Protein AF-A0A952LB71-F1 (afdb_monomer_lite)

Radius of gyration: 15.73 Å; chains: 1; bounding box: 40×28×41 Å

pLDDT: mean 93.16, std 10.86, range [38.91, 98.44]

Sequence (116 aa):
MTTERTSTTSVILVEGASDRAAVLEAARLLGMDLASGGVSVVPMGGAMSVRRFAAELGPGGAGLRLRGLCDAGEVRFFERAGLASPDIYLCRPDLEAELLRALGIGRAEAVLEGEG

Secondary structure (DSSP, 8-state):
-----PPP-EEEEESSHHHHHHHHHHHHHTT--TTTTTEEEEE-SSGGGHHHHHHHHSTTTT-PEEEEEEETTTHHHHHHTT--GGGEEEESS-HHHHHHHHH-HHHHHHHHHHT-

Structure (mmCIF, N/CA/C/O backbone):
data_AF-A0A952LB71-F1
#
_entry.id   AF-A0A952LB71-F1
#
loop_
_atom_site.group_PDB
_atom_site.id
_atom_site.type_symbol
_atom_site.label_atom_id
_atom_site.label_alt_id
_atom_site.label_comp_id
_atom_site.label_asym_id
_atom_site.label_entity_id
_atom_site.label_seq_id
_atom_site.pdbx_PDB_ins_code
_atom_site.Cartn_x
_atom_site.Cartn_y
_atom_site.Cartn_z
_atom_site.occupancy
_atom_site.B_iso_or_equiv
_atom_site.auth_seq_id
_atom_site.auth_comp_id
_atom_site.auth_asym_id
_atom_site.auth_atom_id
_atom_site.pdbx_PDB_model_num
ATOM 1 N N . MET A 1 1 ? -24.593 17.437 -9.577 1.00 38.91 1 MET A N 1
ATOM 2 C CA . MET A 1 1 ? -24.221 16.041 -9.284 1.00 38.91 1 MET A CA 1
ATOM 3 C C . MET A 1 1 ? -23.385 16.091 -8.019 1.00 38.91 1 MET A C 1
ATOM 5 O O . MET A 1 1 ? -22.249 16.537 -8.066 1.00 38.91 1 MET A O 1
ATOM 9 N N . THR A 1 2 ? -24.017 15.854 -6.873 1.00 41.09 2 THR A N 1
ATOM 10 C CA . THR A 1 2 ? -23.393 16.018 -5.555 1.00 41.09 2 THR A CA 1
ATOM 11 C C . THR A 1 2 ? -22.575 14.767 -5.285 1.00 41.09 2 THR A C 1
ATOM 13 O O . THR A 1 2 ? -23.148 13.699 -5.106 1.00 41.09 2 THR A O 1
ATOM 16 N N . THR A 1 3 ? -21.250 14.867 -5.338 1.00 47.81 3 THR A N 1
ATOM 17 C CA . THR A 1 3 ? -20.362 13.760 -4.981 1.00 47.81 3 THR A CA 1
ATOM 18 C C . THR A 1 3 ? -20.515 13.503 -3.484 1.00 47.81 3 THR A C 1
ATOM 20 O O . THR A 1 3 ? -20.001 14.272 -2.670 1.00 47.81 3 THR A O 1
ATOM 23 N N . GLU A 1 4 ? -21.260 12.466 -3.100 1.00 54.56 4 GLU A N 1
ATOM 24 C CA . GLU A 1 4 ? -21.172 11.922 -1.746 1.00 54.56 4 GLU A CA 1
ATOM 25 C C . GLU A 1 4 ? -19.716 11.518 -1.522 1.00 54.56 4 GLU A C 1
ATOM 27 O O . GLU A 1 4 ? -19.179 10.649 -2.206 1.00 54.56 4 GLU A O 1
ATOM 32 N N . ARG A 1 5 ? -19.031 12.208 -0.605 1.00 59.00 5 ARG A N 1
ATOM 33 C CA . ARG A 1 5 ? -17.699 11.786 -0.187 1.00 59.00 5 ARG A CA 1
ATOM 34 C C . ARG A 1 5 ? -17.876 10.568 0.704 1.00 59.00 5 ARG A C 1
ATOM 36 O O . ARG A 1 5 ? -18.215 10.725 1.875 1.00 59.00 5 ARG A O 1
ATOM 43 N N . THR A 1 6 ? -17.657 9.378 0.152 1.00 73.00 6 THR A N 1
ATOM 44 C CA . THR A 1 6 ? -17.589 8.145 0.937 1.00 73.00 6 THR A CA 1
ATOM 45 C C . THR A 1 6 ? -16.568 8.332 2.058 1.00 73.00 6 THR A C 1
ATOM 47 O O . THR A 1 6 ? -15.422 8.715 1.815 1.00 73.00 6 THR A O 1
ATOM 50 N N . SER A 1 7 ? -16.981 8.102 3.305 1.00 86.88 7 SER A N 1
ATOM 51 C CA . SER A 1 7 ? -16.066 8.134 4.445 1.00 86.88 7 SER A CA 1
ATOM 52 C C . SER A 1 7 ? -15.070 6.982 4.335 1.00 86.88 7 SER A C 1
ATOM 54 O O . SER A 1 7 ? -15.478 5.842 4.111 1.00 86.88 7 SER A O 1
ATOM 56 N N . THR A 1 8 ? -13.780 7.251 4.530 1.00 94.31 8 THR A N 1
ATOM 57 C CA . THR A 1 8 ? -12.752 6.205 4.578 1.00 94.31 8 THR A CA 1
ATOM 58 C C . THR A 1 8 ? -13.093 5.183 5.662 1.00 94.31 8 THR A C 1
ATOM 60 O O . THR A 1 8 ? -13.283 5.544 6.819 1.00 94.31 8 THR A O 1
ATOM 63 N N . THR A 1 9 ? -13.151 3.906 5.292 1.00 97.06 9 THR A N 1
ATOM 64 C CA . THR A 1 9 ? -13.407 2.779 6.205 1.00 97.06 9 THR A CA 1
ATOM 65 C C . THR A 1 9 ? -12.221 1.822 6.293 1.00 97.06 9 THR A C 1
ATOM 67 O O . THR A 1 9 ? -12.188 0.929 7.144 1.00 97.06 9 THR A O 1
ATOM 70 N N . SER A 1 10 ? -11.257 1.930 5.377 1.00 97.62 10 SER A N 1
ATOM 71 C CA . SER A 1 10 ? -10.108 1.030 5.298 1.00 97.62 10 SER A CA 1
ATOM 72 C C . SER A 1 10 ? -8.874 1.749 4.761 1.00 97.62 10 SER A C 1
ATOM 74 O O . SER A 1 10 ? -8.979 2.670 3.950 1.00 97.62 10 SER A O 1
ATOM 76 N N . VAL A 1 11 ? -7.700 1.319 5.215 1.00 98.19 11 VAL A N 1
ATOM 77 C CA . VAL A 1 11 ? -6.405 1.860 4.798 1.00 98.19 11 VAL A CA 1
ATOM 78 C C . VAL A 1 11 ? -5.489 0.726 4.367 1.00 98.19 11 VAL A C 1
ATOM 80 O O . VAL A 1 11 ? -5.359 -0.267 5.079 1.00 98.19 11 VAL A O 1
ATOM 83 N N . ILE A 1 12 ? -4.838 0.898 3.220 1.00 98.31 12 ILE A N 1
ATOM 84 C CA . ILE A 1 12 ? -3.693 0.098 2.792 1.00 98.31 12 ILE A CA 1
ATOM 85 C C . ILE A 1 12 ? -2.436 0.882 3.170 1.00 98.31 12 ILE A C 1
ATOM 87 O O . ILE A 1 12 ? -2.168 1.948 2.612 1.00 98.31 12 ILE A O 1
ATOM 91 N N . LEU A 1 13 ? -1.704 0.374 4.153 1.00 98.38 13 LEU A N 1
ATOM 92 C CA . LEU A 1 13 ? -0.402 0.872 4.566 1.00 98.38 13 LEU A CA 1
ATOM 93 C C . LEU A 1 13 ? 0.659 0.341 3.603 1.00 98.38 13 LEU A C 1
ATOM 95 O O . LEU A 1 13 ? 0.744 -0.869 3.391 1.00 98.38 13 LEU A O 1
ATOM 99 N N . VAL A 1 14 ? 1.453 1.244 3.038 1.00 98.25 14 VAL A N 1
ATOM 100 C CA . VAL A 1 14 ? 2.558 0.920 2.126 1.00 98.25 14 VAL A CA 1
ATOM 101 C C . VAL A 1 14 ? 3.839 1.601 2.606 1.00 98.25 14 VAL A C 1
ATOM 103 O O . VAL A 1 14 ? 3.766 2.587 3.350 1.00 98.25 14 VAL A O 1
ATOM 106 N N . GLU A 1 15 ? 5.009 1.086 2.240 1.00 95.25 15 GLU A N 1
ATOM 107 C CA . GLU A 1 15 ? 6.279 1.597 2.755 1.00 95.25 15 GLU A CA 1
ATOM 108 C C . GLU A 1 15 ? 6.539 3.020 2.244 1.00 95.25 15 GLU A C 1
ATOM 110 O O . GLU A 1 15 ? 6.758 3.952 3.033 1.00 95.25 15 GLU A O 1
ATOM 115 N N . GLY A 1 16 ? 6.441 3.195 0.926 1.00 95.69 16 GLY A N 1
ATOM 116 C CA . GLY A 1 16 ? 6.877 4.392 0.223 1.00 95.69 16 GLY A CA 1
ATOM 117 C C . GLY A 1 16 ? 5.851 5.004 -0.729 1.00 95.69 16 GLY A C 1
ATOM 118 O O . GLY A 1 16 ? 4.757 4.496 -0.979 1.00 95.69 16 GLY A O 1
ATOM 119 N N . ALA A 1 17 ? 6.224 6.158 -1.285 1.00 96.25 17 ALA A N 1
ATOM 120 C CA . ALA A 1 17 ? 5.428 6.831 -2.310 1.00 96.25 17 ALA A CA 1
ATOM 121 C C . ALA A 1 17 ? 5.380 6.039 -3.632 1.00 96.25 17 ALA A C 1
ATOM 123 O O . ALA A 1 17 ? 4.362 6.108 -4.322 1.00 96.25 17 ALA A O 1
ATOM 124 N N . SER A 1 18 ? 6.444 5.284 -3.946 1.00 95.75 18 SER A N 1
ATOM 125 C CA . SER A 1 18 ? 6.511 4.376 -5.103 1.00 95.75 18 SER A CA 1
ATOM 126 C C . SER A 1 18 ? 5.415 3.312 -5.022 1.00 95.75 18 SER A C 1
ATOM 128 O O . SER A 1 18 ? 4.544 3.251 -5.887 1.00 95.75 18 SER A O 1
ATOM 130 N N . ASP A 1 19 ? 5.344 2.584 -3.907 1.00 97.50 19 ASP A N 1
ATOM 131 C CA . ASP A 1 19 ? 4.320 1.565 -3.656 1.00 97.50 19 ASP A CA 1
ATOM 132 C C . ASP A 1 19 ? 2.909 2.132 -3.753 1.00 97.50 19 ASP A C 1
ATOM 134 O O . ASP A 1 19 ? 2.009 1.529 -4.337 1.00 97.50 19 ASP A O 1
ATOM 138 N N . ARG A 1 20 ? 2.701 3.332 -3.195 1.00 98.12 20 ARG A N 1
ATOM 139 C CA . ARG A 1 20 ? 1.413 4.015 -3.293 1.00 98.12 20 ARG A CA 1
ATOM 140 C C . ARG A 1 20 ? 1.045 4.260 -4.751 1.00 98.12 20 ARG A C 1
ATOM 142 O O . ARG A 1 20 ? -0.106 4.037 -5.119 1.00 98.12 20 ARG A O 1
ATOM 149 N N . ALA A 1 21 ? 1.984 4.748 -5.557 1.00 97.75 21 ALA A N 1
ATOM 150 C CA . ALA A 1 21 ? 1.752 4.969 -6.977 1.00 97.75 21 ALA A CA 1
ATOM 151 C C . ALA A 1 21 ? 1.428 3.648 -7.690 1.00 97.75 21 ALA A C 1
ATOM 153 O O . ALA A 1 21 ? 0.440 3.594 -8.417 1.00 97.75 21 ALA A O 1
ATOM 154 N N . ALA A 1 22 ? 2.169 2.575 -7.401 1.00 97.12 22 ALA A N 1
ATOM 155 C CA . ALA A 1 22 ? 1.932 1.250 -7.968 1.00 97.12 22 ALA A CA 1
ATOM 156 C C . AL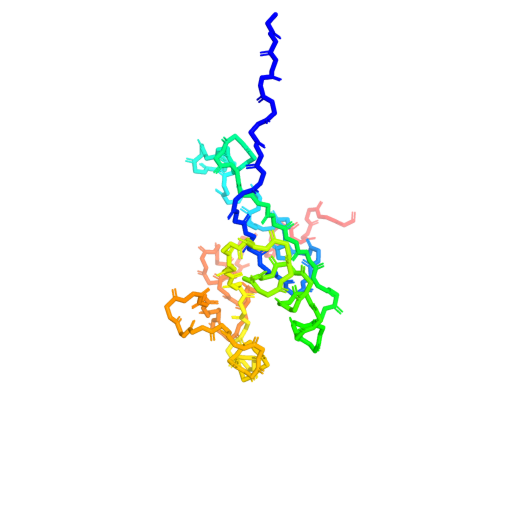A A 1 22 ? 0.534 0.703 -7.628 1.00 97.12 22 ALA A C 1
ATOM 158 O O . ALA A 1 22 ? -0.180 0.245 -8.519 1.00 97.12 22 ALA A O 1
ATOM 159 N N . VAL A 1 23 ? 0.094 0.802 -6.369 1.00 97.81 23 VAL A N 1
ATOM 160 C CA . VAL A 1 23 ? -1.244 0.348 -5.943 1.00 97.81 23 VAL A CA 1
ATOM 161 C C . VAL A 1 23 ? -2.353 1.167 -6.603 1.00 97.81 23 VAL A C 1
ATOM 163 O O . VAL A 1 23 ? -3.345 0.602 -7.067 1.00 97.81 23 VAL A O 1
ATOM 166 N N . LEU A 1 24 ? -2.205 2.494 -6.654 1.00 98.06 24 LEU A N 1
ATOM 167 C CA . LEU A 1 24 ? -3.198 3.365 -7.287 1.00 98.06 24 LEU A CA 1
ATOM 168 C C . LEU A 1 24 ? -3.292 3.112 -8.793 1.00 98.06 24 LEU A C 1
ATOM 170 O O . LEU A 1 24 ? -4.395 3.074 -9.337 1.00 98.06 24 LEU A O 1
ATOM 174 N N . GLU A 1 25 ? -2.159 2.895 -9.455 1.00 97.56 25 GLU A N 1
ATOM 175 C CA . GLU A 1 25 ? -2.127 2.598 -10.882 1.00 97.56 25 GLU A CA 1
ATOM 176 C C . GLU A 1 25 ? -2.691 1.205 -11.181 1.00 97.56 25 GLU A C 1
ATOM 178 O O . GLU A 1 25 ? -3.490 1.051 -12.104 1.00 97.56 25 GLU A O 1
ATOM 183 N N . ALA A 1 26 ? -2.387 0.201 -10.354 1.00 97.00 26 ALA A N 1
ATOM 184 C CA . ALA A 1 26 ? -3.005 -1.119 -10.453 1.00 97.00 26 ALA A CA 1
ATOM 185 C C . ALA A 1 26 ? -4.532 -1.040 -10.300 1.00 97.00 26 ALA A C 1
ATOM 187 O O . ALA A 1 26 ? -5.264 -1.612 -11.107 1.00 97.00 26 ALA A O 1
ATOM 188 N N . ALA A 1 27 ? -5.033 -0.284 -9.318 1.00 97.69 27 ALA A N 1
ATOM 189 C CA . ALA A 1 27 ? -6.466 -0.059 -9.153 1.00 97.69 27 ALA A CA 1
ATOM 190 C C . ALA A 1 27 ? -7.086 0.610 -10.391 1.00 97.69 27 ALA A C 1
ATOM 192 O O . ALA A 1 27 ? -8.116 0.147 -10.885 1.00 97.69 27 ALA A O 1
ATOM 193 N N . ARG A 1 28 ? -6.427 1.632 -10.951 1.00 97.44 28 ARG A N 1
ATOM 194 C CA . ARG A 1 28 ? -6.861 2.299 -12.187 1.00 97.44 28 ARG A CA 1
ATOM 195 C C . ARG A 1 28 ? -6.935 1.323 -13.364 1.00 97.44 28 ARG A C 1
ATOM 197 O O . ARG A 1 28 ? -7.938 1.311 -14.076 1.00 97.44 28 ARG A O 1
ATOM 204 N N . LEU A 1 29 ? -5.905 0.499 -13.561 1.00 97.00 29 LEU A N 1
ATOM 205 C CA . LEU A 1 29 ? -5.844 -0.517 -14.620 1.00 97.00 29 LEU A CA 1
ATOM 206 C C . LEU A 1 29 ? -6.929 -1.591 -14.464 1.00 97.00 29 LEU A C 1
ATOM 208 O O . LEU A 1 29 ? -7.445 -2.092 -15.460 1.00 97.00 29 LEU A O 1
ATOM 212 N N . LEU A 1 30 ? -7.306 -1.908 -13.226 1.00 97.25 30 LEU A N 1
ATOM 213 C CA . LEU A 1 30 ? -8.378 -2.850 -12.899 1.00 97.25 30 LEU A CA 1
ATOM 214 C C . LEU A 1 30 ? -9.779 -2.215 -12.908 1.00 97.25 30 LEU A C 1
ATOM 216 O O . LEU A 1 30 ? -10.758 -2.907 -12.631 1.00 97.25 30 LEU A O 1
ATOM 220 N N . GLY A 1 31 ? -9.902 -0.916 -13.202 1.00 97.19 31 GLY A N 1
ATOM 221 C CA . GLY A 1 31 ? -11.182 -0.203 -13.174 1.00 97.19 31 GLY A CA 1
ATOM 222 C C . GLY A 1 31 ? -11.778 -0.056 -11.768 1.00 97.19 31 GLY A C 1
ATOM 223 O O . GLY A 1 31 ? -12.993 0.068 -11.627 1.00 97.19 31 GLY A O 1
ATOM 224 N N . MET A 1 32 ? -10.945 -0.093 -10.725 1.00 96.94 32 MET A N 1
ATOM 225 C CA . MET A 1 32 ? -11.357 0.034 -9.329 1.00 96.94 32 MET A CA 1
ATOM 226 C C . MET A 1 32 ? -11.151 1.464 -8.823 1.00 96.94 32 MET A C 1
ATOM 228 O O . MET A 1 32 ? -10.027 1.960 -8.769 1.00 96.94 32 MET A O 1
ATOM 232 N N . ASP A 1 33 ? -12.229 2.105 -8.368 1.00 95.56 33 ASP A N 1
ATOM 233 C CA . ASP A 1 33 ? -12.148 3.363 -7.622 1.00 95.56 33 ASP A CA 1
ATOM 234 C C . ASP A 1 33 ? -12.078 3.081 -6.115 1.00 95.56 33 ASP A C 1
ATOM 236 O O . ASP A 1 33 ? -13.091 2.872 -5.437 1.00 95.56 33 ASP A O 1
ATOM 240 N N . LEU A 1 34 ? -10.851 3.075 -5.589 1.00 95.94 34 LEU A N 1
ATOM 241 C CA . LEU A 1 34 ? -10.590 2.842 -4.169 1.00 95.94 34 LEU A CA 1
ATOM 242 C C . LEU A 1 34 ? -11.249 3.897 -3.275 1.00 95.94 34 LEU A C 1
ATOM 244 O O . LEU A 1 34 ? -11.804 3.548 -2.232 1.00 95.94 34 LEU A O 1
ATOM 248 N N . ALA A 1 35 ? -11.231 5.169 -3.681 1.00 94.31 35 ALA A N 1
ATOM 249 C CA . ALA A 1 35 ? -11.763 6.261 -2.874 1.00 94.31 35 ALA A CA 1
ATOM 250 C C . ALA A 1 35 ? -13.288 6.162 -2.752 1.00 94.31 35 ALA A C 1
ATOM 252 O O . ALA A 1 35 ? -13.824 6.262 -1.645 1.00 94.31 35 ALA A O 1
ATOM 253 N N . SER A 1 36 ? -13.978 5.866 -3.857 1.00 94.19 36 SER A N 1
ATOM 254 C CA . SER A 1 36 ? -15.422 5.593 -3.846 1.00 94.19 36 SER A CA 1
ATOM 255 C C . SER A 1 36 ? -15.777 4.367 -2.999 1.00 94.19 36 SER A C 1
ATOM 257 O O . SER A 1 36 ? -16.831 4.354 -2.363 1.00 94.19 36 SER A O 1
ATOM 259 N N . GLY A 1 37 ? -14.880 3.377 -2.914 1.00 94.44 37 GLY A N 1
ATOM 260 C CA . GLY A 1 37 ? -14.984 2.221 -2.015 1.00 94.44 37 GLY A CA 1
ATOM 261 C C . GLY A 1 37 ? -14.592 2.485 -0.552 1.00 94.44 37 GLY A C 1
ATOM 262 O O . GLY A 1 37 ? -14.606 1.559 0.259 1.00 94.44 37 GLY A O 1
ATOM 263 N N . GLY A 1 38 ? -14.222 3.719 -0.190 1.00 96.88 38 GLY A N 1
ATOM 264 C CA . GLY A 1 38 ? -13.794 4.075 1.166 1.00 96.88 38 GLY A CA 1
ATOM 265 C C . GLY A 1 38 ? -12.427 3.499 1.556 1.00 96.88 38 GLY A C 1
ATOM 266 O O . GLY A 1 38 ? -12.179 3.272 2.744 1.00 96.88 38 GLY A O 1
ATOM 267 N N . VAL A 1 39 ? -11.552 3.243 0.582 1.00 97.81 39 VAL A N 1
ATOM 268 C CA . VAL A 1 39 ? -10.187 2.740 0.772 1.00 97.81 39 VAL A CA 1
ATOM 269 C C . VAL A 1 39 ? -9.183 3.855 0.487 1.00 97.81 39 VAL A C 1
ATOM 271 O O . VAL A 1 39 ? -9.194 4.461 -0.582 1.00 97.81 39 VAL A O 1
ATOM 274 N N . SER A 1 40 ? -8.282 4.105 1.435 1.00 97.69 40 SER A N 1
ATOM 275 C CA . SER A 1 40 ? -7.146 5.017 1.257 1.00 97.69 40 SER A CA 1
ATOM 276 C C . SER A 1 40 ? -5.828 4.245 1.205 1.00 97.69 40 SER A C 1
ATOM 278 O O . SER A 1 40 ? -5.665 3.257 1.915 1.00 97.69 40 SER A O 1
ATOM 280 N N . VAL A 1 41 ? -4.876 4.706 0.393 1.00 98.44 41 VAL A N 1
ATOM 281 C CA . VAL A 1 41 ? -3.513 4.155 0.323 1.00 98.44 41 VAL A CA 1
ATOM 282 C C . VAL A 1 41 ? -2.560 5.165 0.954 1.00 98.44 41 VAL A C 1
ATOM 284 O O . VAL A 1 41 ? -2.429 6.292 0.462 1.00 98.44 41 VAL A O 1
ATOM 287 N N . VAL A 1 42 ? -1.929 4.776 2.062 1.00 98.19 42 VAL A N 1
ATOM 288 C CA . VAL A 1 42 ? -1.141 5.665 2.925 1.00 98.19 42 VAL A CA 1
ATOM 289 C C . VAL A 1 42 ? 0.323 5.214 2.934 1.00 98.19 42 VAL A C 1
ATOM 291 O O . VAL A 1 42 ? 0.605 4.120 3.426 1.00 98.19 42 VAL A O 1
ATOM 294 N N . PRO A 1 43 ? 1.254 6.041 2.420 1.00 97.88 43 PRO A N 1
ATOM 295 C CA . PRO A 1 43 ? 2.677 5.757 2.481 1.00 97.88 43 PRO A CA 1
ATOM 296 C C . PRO A 1 43 ? 3.208 6.133 3.866 1.00 97.88 43 PRO A C 1
ATOM 298 O O . PRO A 1 43 ? 2.939 7.227 4.370 1.00 97.88 43 PRO A O 1
ATOM 301 N N . MET A 1 44 ? 3.951 5.225 4.489 1.00 96.50 44 MET A N 1
ATOM 302 C CA . MET A 1 44 ? 4.402 5.379 5.875 1.00 96.50 44 MET A CA 1
ATOM 303 C C . MET A 1 44 ? 5.767 6.064 6.005 1.00 96.50 44 MET A C 1
ATOM 305 O O . MET A 1 44 ? 6.125 6.503 7.100 1.00 96.50 44 MET A O 1
ATOM 309 N N . GLY A 1 45 ? 6.523 6.164 4.909 1.00 93.19 45 GLY A N 1
ATOM 310 C CA . GLY A 1 45 ? 7.891 6.679 4.917 1.00 93.19 45 GLY A CA 1
ATOM 311 C C . GLY A 1 45 ? 8.874 5.691 5.548 1.00 93.19 45 GLY A C 1
ATOM 312 O O . GLY A 1 45 ? 9.710 6.101 6.351 1.00 93.19 45 GLY A O 1
ATOM 313 N N . GLY A 1 46 ? 8.728 4.400 5.233 1.00 90.12 46 GLY A N 1
ATOM 314 C CA . GLY A 1 46 ? 9.537 3.302 5.770 1.00 90.12 46 GLY A CA 1
ATOM 315 C C . GLY A 1 46 ? 8.754 2.370 6.699 1.00 90.12 46 GLY A C 1
ATOM 316 O O . GLY A 1 46 ? 7.928 2.817 7.506 1.00 90.12 46 GLY A O 1
ATOM 317 N N . ALA A 1 47 ? 9.045 1.066 6.658 1.00 87.69 47 ALA A N 1
ATOM 318 C CA . ALA A 1 47 ? 8.300 0.066 7.428 1.00 87.69 47 ALA A CA 1
ATOM 319 C C . ALA A 1 47 ? 8.452 0.220 8.943 1.00 87.69 47 ALA A C 1
ATOM 321 O O . ALA A 1 47 ? 7.563 -0.162 9.702 1.00 87.69 47 ALA A O 1
ATOM 322 N N . MET A 1 48 ? 9.528 0.851 9.418 1.00 91.12 48 MET A N 1
ATOM 323 C CA . MET A 1 48 ? 9.706 1.156 10.843 1.00 91.12 48 MET A CA 1
ATOM 324 C C . MET A 1 48 ? 8.599 2.067 11.405 1.00 91.12 48 MET A C 1
ATOM 326 O O . MET A 1 48 ? 8.309 2.014 12.603 1.00 91.12 48 MET A O 1
ATOM 330 N N . SER A 1 49 ? 7.933 2.854 10.555 1.00 95.44 49 SER A N 1
ATOM 331 C CA . SER A 1 49 ? 6.830 3.739 10.943 1.00 95.44 49 SER A CA 1
ATOM 332 C C . SER A 1 49 ? 5.497 3.006 11.142 1.00 95.44 49 SER A C 1
ATOM 334 O O . SER A 1 49 ? 4.569 3.582 11.717 1.00 95.44 49 SER A O 1
ATOM 336 N N . VAL A 1 50 ? 5.378 1.733 10.742 1.00 96.50 50 VAL A N 1
ATOM 337 C CA . VAL A 1 50 ? 4.102 0.991 10.719 1.00 96.50 50 VAL A CA 1
ATOM 338 C C . VAL A 1 50 ? 3.389 0.944 12.064 1.00 96.50 50 VAL A C 1
ATOM 340 O O . VAL A 1 50 ? 2.174 1.101 12.121 1.00 96.50 50 VAL A O 1
ATOM 343 N N . ARG A 1 51 ? 4.126 0.831 13.175 1.00 96.88 51 ARG A N 1
ATOM 344 C CA . ARG A 1 51 ? 3.537 0.845 14.524 1.00 96.88 51 ARG A CA 1
ATOM 345 C C . ARG A 1 51 ? 2.785 2.144 14.814 1.00 96.88 51 ARG A C 1
ATOM 347 O O . ARG A 1 51 ? 1.716 2.097 15.417 1.00 96.88 51 ARG A O 1
ATOM 354 N N . ARG A 1 52 ? 3.341 3.288 14.408 1.00 97.31 52 ARG A N 1
ATOM 355 C CA . ARG A 1 52 ? 2.714 4.598 14.611 1.00 97.31 52 ARG A CA 1
ATOM 356 C C . ARG A 1 52 ? 1.421 4.691 13.807 1.00 97.31 52 ARG A C 1
ATOM 358 O O . ARG A 1 52 ? 0.375 4.980 14.377 1.00 97.31 52 ARG A O 1
ATOM 365 N N . PHE A 1 53 ? 1.486 4.384 12.513 1.00 98.00 53 PHE A N 1
ATOM 366 C CA . PHE A 1 53 ? 0.315 4.429 11.636 1.00 98.00 53 PHE A CA 1
ATOM 367 C C . PHE A 1 53 ? -0.766 3.435 12.062 1.00 98.00 53 PHE A C 1
ATOM 369 O O . PHE A 1 53 ? -1.943 3.783 12.063 1.00 98.00 53 PHE A O 1
ATOM 376 N N . ALA A 1 54 ? -0.387 2.228 12.485 1.00 97.31 54 ALA A N 1
ATOM 377 C CA . ALA A 1 54 ? -1.335 1.238 12.977 1.00 97.31 54 ALA A CA 1
ATOM 378 C C . ALA A 1 54 ? -2.051 1.700 14.256 1.00 97.31 54 ALA A C 1
ATOM 380 O O . ALA A 1 54 ? -3.255 1.491 14.389 1.00 97.31 54 ALA A O 1
ATOM 381 N N . ALA A 1 55 ? -1.340 2.371 15.167 1.00 97.50 55 ALA A N 1
ATOM 382 C CA . ALA A 1 55 ? -1.935 2.936 16.375 1.00 97.50 55 ALA A CA 1
ATOM 383 C C . ALA A 1 55 ? -2.870 4.120 16.072 1.00 97.50 55 ALA A C 1
ATOM 385 O O . ALA A 1 55 ? -3.956 4.199 16.638 1.00 97.50 55 ALA A O 1
ATOM 386 N N . GLU A 1 56 ? -2.469 5.023 15.175 1.00 97.75 56 GLU A N 1
ATOM 387 C CA . GLU A 1 56 ? -3.251 6.216 14.824 1.00 97.75 56 GLU A CA 1
ATOM 388 C C . GLU A 1 56 ? -4.492 5.878 13.983 1.00 97.75 56 GLU A C 1
ATOM 390 O O . GLU A 1 56 ? -5.567 6.430 14.210 1.00 97.75 56 GLU A O 1
ATOM 395 N N . LEU A 1 57 ? -4.366 4.968 13.014 1.00 98.00 57 LEU A N 1
ATOM 396 C CA . LEU A 1 57 ? -5.417 4.685 12.032 1.00 98.00 57 LEU A CA 1
ATOM 397 C C . LEU A 1 57 ? -6.252 3.450 12.372 1.00 98.00 57 LEU A C 1
ATOM 399 O O . LEU A 1 57 ? -7.409 3.375 11.967 1.00 98.00 57 LEU A O 1
ATOM 403 N N . GLY A 1 58 ? -5.679 2.482 13.083 1.00 96.69 58 GLY A N 1
ATOM 404 C CA . GLY A 1 58 ? -6.314 1.196 13.347 1.00 96.69 58 GLY A CA 1
ATOM 405 C C . GLY A 1 58 ? -7.472 1.250 14.348 1.00 96.69 58 GL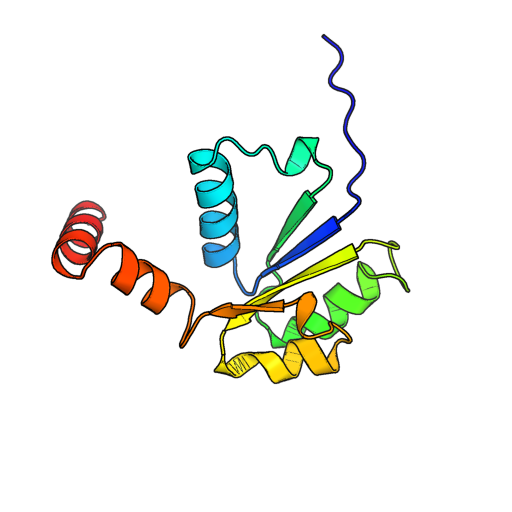Y A C 1
ATOM 406 O O . GLY A 1 58 ? -7.901 2.328 14.766 1.00 96.69 58 GLY A O 1
ATOM 407 N N . PRO A 1 59 ? -7.963 0.078 14.791 1.00 93.19 59 PRO A N 1
ATOM 408 C CA . PRO A 1 59 ? -9.124 -0.039 15.676 1.00 93.19 59 PRO A CA 1
ATOM 409 C C . PRO A 1 59 ? -9.041 0.770 16.979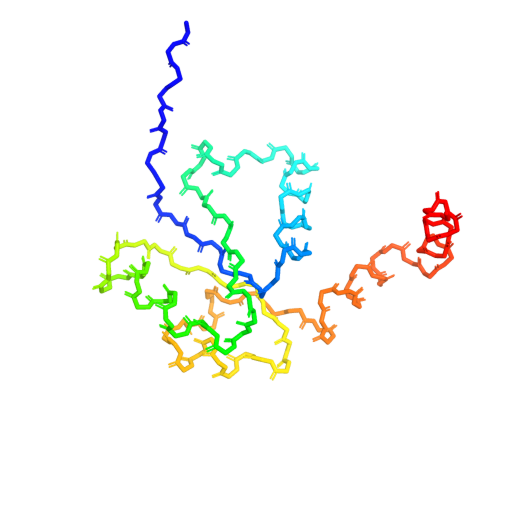 1.00 93.19 59 PRO A C 1
ATOM 411 O O . PRO A 1 59 ? -10.065 1.226 17.474 1.00 93.19 59 PRO A O 1
ATOM 414 N N . GLY A 1 60 ? -7.836 0.950 17.531 1.00 92.62 60 GLY A N 1
ATOM 415 C CA . GLY A 1 60 ? -7.607 1.739 18.749 1.00 92.62 60 GLY A CA 1
ATOM 416 C C . GLY A 1 60 ? -7.449 3.250 18.529 1.00 92.62 60 GLY A C 1
ATOM 417 O O . GLY A 1 60 ? -7.379 3.986 19.508 1.00 92.62 60 GLY A O 1
ATOM 418 N N . GLY A 1 61 ? -7.372 3.701 17.275 1.00 95.94 61 GLY A N 1
ATOM 419 C CA . GLY A 1 61 ? -7.257 5.104 16.883 1.00 95.94 61 GLY A CA 1
ATOM 420 C C . GLY A 1 61 ? -8.486 5.546 16.092 1.00 95.94 61 GLY A C 1
ATOM 421 O O . GLY A 1 61 ? -9.586 5.630 16.633 1.00 95.94 61 GLY A O 1
ATOM 422 N N . ALA A 1 62 ? -8.317 5.802 14.795 1.00 96.50 62 ALA A N 1
ATOM 423 C CA . ALA A 1 62 ? -9.401 6.209 13.898 1.00 96.50 62 ALA A CA 1
ATOM 424 C C . ALA A 1 62 ? -10.436 5.104 13.588 1.00 96.50 62 ALA A C 1
ATOM 426 O O . ALA A 1 62 ? -11.406 5.360 12.875 1.00 96.50 62 ALA A O 1
ATOM 427 N N . GLY A 1 63 ? -10.250 3.880 14.091 1.00 96.50 63 GLY A N 1
ATOM 428 C CA . GLY A 1 63 ? -11.207 2.785 13.923 1.00 96.50 63 GLY A CA 1
ATOM 429 C C . GLY A 1 63 ? -11.202 2.154 12.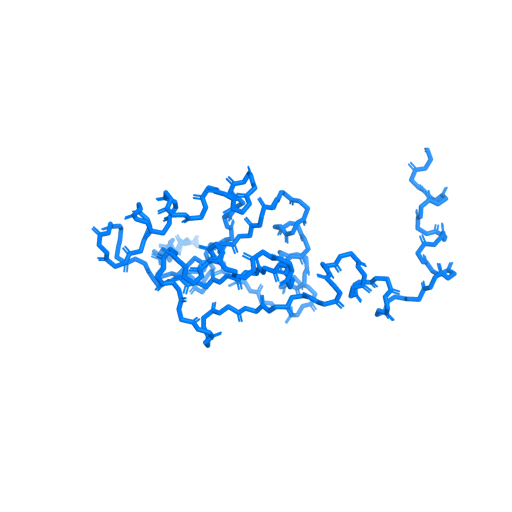527 1.00 96.50 63 GLY A C 1
ATOM 430 O O . GLY A 1 63 ? -12.150 1.452 12.173 1.00 96.50 63 GLY A O 1
ATOM 431 N N . LEU A 1 64 ? -10.176 2.406 11.708 1.00 97.62 64 LEU A N 1
ATOM 432 C CA . LEU A 1 64 ? -10.120 1.934 10.325 1.00 97.62 64 LEU A CA 1
ATOM 433 C C . LEU A 1 64 ? -9.610 0.494 10.258 1.00 97.62 64 LEU A C 1
ATOM 435 O O . LEU A 1 64 ? -8.752 0.068 11.036 1.00 97.62 64 LEU A O 1
ATOM 439 N N . ARG A 1 65 ? -10.105 -0.257 9.272 1.00 97.44 65 ARG A N 1
ATOM 440 C CA . ARG A 1 65 ? -9.535 -1.568 8.938 1.00 97.44 65 ARG A CA 1
ATOM 441 C C . ARG A 1 65 ? -8.195 -1.370 8.242 1.00 97.44 65 ARG A C 1
ATOM 443 O O . ARG A 1 65 ? -8.126 -0.646 7.249 1.00 97.44 65 ARG A O 1
ATOM 450 N N . LEU A 1 66 ? -7.155 -2.024 8.743 1.00 98.00 66 LEU A N 1
ATOM 451 C CA . LEU A 1 66 ? -5.810 -1.914 8.192 1.00 98.00 66 LEU A CA 1
ATOM 452 C C . LEU A 1 66 ? -5.498 -3.107 7.295 1.00 98.00 66 LEU A C 1
ATOM 454 O O . LEU A 1 66 ? -5.792 -4.245 7.645 1.00 98.00 66 LEU A O 1
ATOM 458 N N . ARG A 1 67 ? -4.872 -2.825 6.158 1.00 98.12 67 ARG A N 1
ATOM 459 C CA . ARG A 1 67 ? -4.169 -3.787 5.311 1.00 98.12 67 ARG A CA 1
ATOM 460 C C . ARG A 1 67 ? -2.741 -3.300 5.096 1.00 98.12 67 ARG A C 1
ATOM 462 O O . ARG A 1 67 ? -2.501 -2.097 5.171 1.00 98.12 67 ARG A O 1
ATOM 469 N N . GLY A 1 68 ? -1.814 -4.204 4.817 1.00 97.25 68 GLY A N 1
ATOM 470 C CA . GLY A 1 68 ? -0.423 -3.880 4.505 1.00 97.25 68 GLY A CA 1
ATOM 471 C C . GLY A 1 68 ? -0.010 -4.408 3.137 1.00 97.25 68 GLY A C 1
ATOM 472 O O . GLY A 1 68 ? -0.363 -5.533 2.791 1.00 97.25 68 GLY A O 1
ATOM 473 N N . LEU A 1 69 ? 0.751 -3.614 2.389 1.00 97.56 69 LEU A N 1
ATOM 474 C CA . LEU A 1 69 ? 1.654 -4.102 1.348 1.00 97.56 69 LEU A CA 1
ATOM 475 C C . LEU A 1 69 ? 3.067 -4.027 1.925 1.00 97.56 69 LEU A C 1
ATOM 477 O O . LEU A 1 69 ? 3.458 -2.972 2.425 1.00 97.56 69 LEU A O 1
ATOM 481 N N . CYS A 1 70 ? 3.779 -5.148 1.945 1.00 94.94 70 CYS A N 1
ATOM 482 C CA . CYS A 1 70 ? 5.024 -5.271 2.689 1.00 94.94 70 CYS A CA 1
ATOM 483 C C . CYS A 1 70 ? 6.013 -6.179 1.966 1.00 94.94 70 CYS A C 1
ATOM 485 O O . CYS A 1 70 ? 5.640 -7.244 1.473 1.00 94.94 70 CYS A O 1
ATOM 487 N N . ASP A 1 71 ? 7.283 -5.804 1.990 1.00 95.88 71 ASP A N 1
ATOM 488 C CA . ASP A 1 71 ? 8.357 -6.659 1.512 1.00 95.88 71 ASP A CA 1
ATOM 489 C C . ASP A 1 71 ? 8.619 -7.826 2.464 1.00 95.88 71 ASP A C 1
ATOM 491 O O . ASP A 1 71 ? 8.477 -7.738 3.690 1.00 95.88 71 ASP A O 1
ATOM 495 N N . ALA A 1 72 ? 9.063 -8.955 1.912 1.00 95.62 72 ALA A N 1
ATOM 496 C CA . ALA A 1 72 ? 9.283 -10.174 2.685 1.00 95.62 72 ALA A CA 1
ATOM 497 C C . ALA A 1 72 ? 10.272 -9.980 3.846 1.00 95.62 72 ALA A C 1
ATOM 499 O O . ALA A 1 72 ? 10.125 -10.608 4.899 1.00 95.62 72 ALA A O 1
ATOM 500 N N . GLY A 1 73 ? 11.273 -9.113 3.665 1.00 94.94 73 GLY A N 1
ATOM 501 C CA . GLY A 1 73 ? 12.259 -8.776 4.695 1.00 94.94 73 GLY A CA 1
ATOM 502 C C . GLY A 1 73 ? 11.673 -8.013 5.887 1.00 94.94 73 GLY A C 1
ATOM 503 O O . GLY A 1 73 ? 12.227 -8.066 6.988 1.00 94.94 73 GLY A O 1
ATOM 504 N N . GLU A 1 74 ? 10.527 -7.362 5.701 1.00 95.12 74 GLU A N 1
ATOM 505 C CA . GLU A 1 74 ? 9.979 -6.367 6.621 1.00 95.12 74 GLU A CA 1
ATOM 506 C C . GLU A 1 74 ? 8.710 -6.817 7.352 1.00 95.12 74 GLU A C 1
ATOM 508 O O . GLU A 1 74 ? 8.273 -6.151 8.294 1.00 95.12 74 GLU A O 1
ATOM 513 N N . VAL A 1 75 ? 8.160 -7.987 7.006 1.00 95.69 75 VAL A N 1
ATOM 514 C CA . VAL A 1 75 ? 6.910 -8.540 7.573 1.00 95.69 75 VAL A CA 1
ATOM 515 C C . VAL A 1 75 ? 6.837 -8.457 9.100 1.00 95.69 75 VAL A C 1
ATOM 517 O O . VAL A 1 75 ? 5.802 -8.138 9.685 1.00 95.69 75 VAL A O 1
ATOM 520 N N . ARG A 1 76 ? 7.981 -8.648 9.762 1.00 95.38 76 ARG A N 1
ATOM 521 C CA . ARG A 1 76 ? 8.121 -8.638 11.222 1.00 95.38 76 ARG A CA 1
ATOM 522 C C . ARG A 1 76 ? 7.749 -7.288 11.839 1.00 95.38 76 ARG A C 1
ATOM 524 O O . ARG A 1 76 ? 7.433 -7.223 13.026 1.00 95.38 76 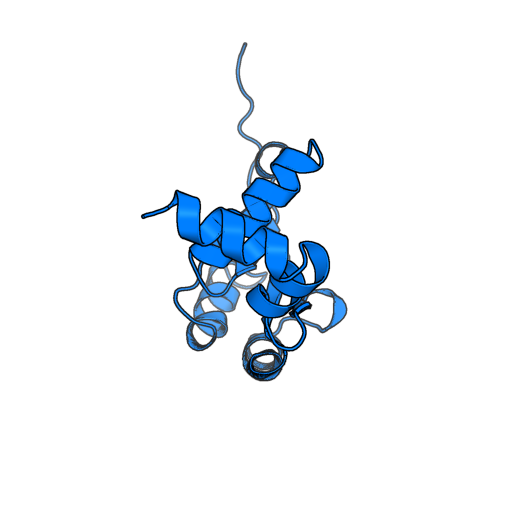ARG A O 1
ATOM 531 N N . PHE A 1 77 ? 7.873 -6.182 11.105 1.00 96.00 77 PHE A N 1
ATOM 532 C CA . PHE A 1 77 ? 7.450 -4.861 11.574 1.00 96.00 77 PHE A CA 1
ATOM 533 C C . PHE A 1 77 ? 5.924 -4.747 11.581 1.00 96.00 77 PHE A C 1
ATOM 535 O O . PHE A 1 77 ? 5.365 -4.290 12.578 1.00 96.00 77 PHE A O 1
ATOM 542 N N . PHE A 1 78 ? 5.262 -5.239 10.532 1.00 96.56 78 PHE A N 1
ATOM 543 C CA . PHE A 1 78 ? 3.804 -5.228 10.393 1.00 96.56 78 PHE A CA 1
ATOM 544 C C . PHE A 1 78 ? 3.132 -6.141 11.426 1.00 96.56 78 PHE A C 1
ATOM 546 O O . PHE A 1 78 ? 2.216 -5.711 12.128 1.00 96.56 78 PHE A O 1
ATOM 553 N N . GLU A 1 79 ? 3.654 -7.355 11.617 1.00 95.81 79 GLU A N 1
ATOM 554 C CA . GLU A 1 79 ? 3.170 -8.285 12.648 1.00 95.81 79 GLU A CA 1
ATOM 555 C C . GLU A 1 79 ? 3.300 -7.684 14.058 1.00 95.81 79 GLU A C 1
ATOM 557 O O . GLU A 1 79 ? 2.360 -7.705 14.851 1.00 95.81 79 GLU A O 1
ATOM 562 N N . ARG A 1 80 ? 4.446 -7.058 14.374 1.00 95.56 80 ARG A N 1
ATOM 563 C CA . ARG A 1 80 ? 4.671 -6.381 15.670 1.00 95.56 80 ARG A CA 1
ATOM 564 C C . ARG A 1 80 ? 3.849 -5.104 15.861 1.00 95.56 80 ARG A C 1
ATOM 566 O O . ARG A 1 80 ? 3.770 -4.601 16.989 1.00 95.56 80 ARG A O 1
ATOM 573 N N . ALA A 1 81 ? 3.285 -4.562 14.786 1.00 95.12 81 ALA A N 1
ATOM 574 C CA . ALA A 1 81 ? 2.320 -3.469 14.821 1.00 95.12 81 ALA A CA 1
ATOM 575 C C . ALA A 1 81 ? 0.870 -3.957 14.969 1.00 95.12 81 ALA A C 1
ATOM 577 O O . ALA A 1 81 ? -0.023 -3.131 15.132 1.00 95.12 81 ALA A O 1
ATOM 578 N N . GLY A 1 82 ? 0.644 -5.275 14.991 1.00 94.31 82 GLY A N 1
ATOM 579 C CA . GLY A 1 82 ? -0.660 -5.878 15.252 1.00 94.31 82 GLY A CA 1
ATOM 580 C C . GLY A 1 82 ? -1.480 -6.188 14.003 1.00 94.31 82 GLY A C 1
ATOM 581 O O . GLY A 1 82 ? -2.658 -6.506 14.140 1.00 94.31 82 GLY A O 1
ATOM 582 N N . LEU A 1 83 ? -0.891 -6.117 12.803 1.00 95.69 83 LEU A N 1
ATOM 583 C CA . LEU A 1 83 ? -1.542 -6.624 11.595 1.00 95.69 83 LEU A CA 1
ATOM 584 C C . LEU A 1 83 ? -1.378 -8.146 11.541 1.00 95.69 83 LEU A C 1
ATOM 586 O O . LEU A 1 83 ? -0.272 -8.667 11.694 1.00 95.69 83 LEU A O 1
ATOM 590 N N . ALA A 1 84 ? -2.481 -8.861 11.331 1.00 94.06 84 ALA A N 1
ATOM 591 C CA . ALA A 1 84 ? -2.449 -10.307 11.170 1.00 94.06 84 ALA A CA 1
ATOM 592 C C . ALA A 1 84 ? -1.985 -10.680 9.755 1.00 94.06 84 ALA A C 1
ATOM 594 O O . ALA A 1 84 ? -2.162 -9.916 8.810 1.00 94.06 84 ALA A O 1
ATOM 595 N N . SER A 1 85 ? -1.441 -11.888 9.583 1.00 91.75 85 SER A N 1
ATOM 596 C CA . SER A 1 85 ? -0.979 -12.367 8.270 1.00 91.75 85 SER A CA 1
ATOM 597 C C . SER A 1 85 ? -2.020 -12.233 7.136 1.00 91.75 85 SER A C 1
ATOM 599 O O . SER A 1 85 ? -1.616 -11.825 6.052 1.00 91.75 85 SER A O 1
ATOM 601 N N . PRO A 1 86 ? -3.332 -12.490 7.335 1.00 95.00 86 PRO A N 1
ATOM 602 C CA . PRO A 1 86 ? -4.341 -12.291 6.284 1.00 95.00 86 PRO A CA 1
ATOM 603 C C . PRO A 1 86 ? -4.554 -10.829 5.860 1.00 95.00 86 PRO A C 1
ATOM 605 O O . PRO A 1 86 ? -5.131 -10.569 4.803 1.00 95.00 86 PRO A O 1
ATOM 608 N N . ASP A 1 87 ? -4.111 -9.878 6.681 1.00 96.69 87 ASP A N 1
ATOM 609 C CA . ASP A 1 87 ? -4.219 -8.446 6.414 1.00 96.69 87 ASP A CA 1
ATOM 610 C C . ASP A 1 87 ? -2.971 -7.895 5.709 1.00 96.69 87 ASP A C 1
ATOM 612 O O . ASP A 1 87 ? -2.955 -6.727 5.326 1.00 96.69 87 ASP A O 1
ATOM 616 N N . ILE A 1 88 ? -1.937 -8.719 5.506 1.00 97.25 88 ILE A N 1
ATOM 617 C CA . ILE A 1 88 ? -0.659 -8.323 4.910 1.00 97.25 88 ILE A CA 1
ATOM 618 C C . ILE A 1 88 ? -0.466 -9.068 3.586 1.00 97.25 88 ILE A C 1
ATOM 620 O O . ILE A 1 88 ? -0.384 -10.295 3.551 1.00 97.25 88 ILE A O 1
ATOM 624 N N . TYR A 1 89 ? -0.339 -8.321 2.493 1.00 97.31 89 TYR A N 1
ATOM 625 C CA . TYR A 1 89 ? 0.195 -8.843 1.242 1.00 97.31 89 TYR A CA 1
ATOM 626 C C . TYR A 1 89 ? 1.720 -8.730 1.257 1.00 97.31 89 TYR A C 1
ATOM 628 O O . TYR A 1 89 ? 2.259 -7.666 1.564 1.00 97.31 89 TYR A O 1
ATOM 636 N N . LEU A 1 90 ? 2.397 -9.835 0.932 1.00 96.88 90 LEU A N 1
ATOM 637 C CA . LEU A 1 90 ? 3.853 -9.944 0.974 1.00 96.88 90 LEU A CA 1
ATOM 638 C C . LEU A 1 90 ? 4.454 -10.013 -0.424 1.00 96.88 90 LEU A C 1
ATOM 640 O O . LEU A 1 90 ? 4.295 -11.042 -1.090 1.00 96.88 90 LEU A O 1
ATOM 644 N N . CYS A 1 91 ? 5.202 -8.977 -0.794 1.00 97.25 91 CYS A N 1
ATOM 645 C CA . CYS A 1 91 ? 6.024 -8.958 -1.995 1.00 97.25 91 CYS A CA 1
ATOM 646 C C . CYS A 1 91 ? 7.295 -9.794 -1.779 1.00 97.25 91 CYS A C 1
ATOM 648 O O . CYS A 1 91 ? 7.884 -9.772 -0.693 1.00 97.25 91 CYS A O 1
ATOM 650 N N . ARG A 1 92 ? 7.713 -10.586 -2.774 1.00 96.56 92 ARG A N 1
ATOM 651 C CA . ARG A 1 92 ? 8.883 -11.479 -2.671 1.00 96.56 92 ARG A CA 1
ATOM 652 C C . ARG A 1 92 ? 9.861 -11.331 -3.848 1.00 96.56 92 ARG A C 1
ATOM 654 O O . ARG A 1 92 ? 9.565 -11.817 -4.945 1.00 96.56 92 ARG A O 1
ATOM 661 N N . PRO A 1 93 ? 11.103 -10.864 -3.605 1.00 96.00 93 PRO A N 1
ATOM 662 C CA . PRO A 1 93 ? 11.632 -10.313 -2.344 1.00 96.00 93 PRO A CA 1
ATOM 663 C C . PRO A 1 93 ? 11.018 -8.964 -1.937 1.00 96.00 93 PRO A C 1
ATOM 665 O O . PRO A 1 93 ? 10.847 -8.739 -0.740 1.00 96.00 93 PRO A O 1
ATOM 668 N N . ASP A 1 94 ? 10.666 -8.147 -2.924 1.00 97.06 94 ASP A N 1
ATOM 669 C CA . ASP A 1 94 ? 10.157 -6.779 -2.818 1.00 97.06 94 ASP A CA 1
ATOM 670 C C . ASP A 1 94 ? 9.208 -6.484 -3.996 1.00 97.06 94 ASP A C 1
ATOM 672 O O . ASP A 1 94 ? 9.019 -7.331 -4.885 1.00 97.06 94 ASP A O 1
ATOM 676 N N . LEU A 1 95 ? 8.545 -5.325 -3.975 1.00 96.25 95 LEU A N 1
ATOM 677 C CA . LEU A 1 95 ? 7.586 -4.935 -5.013 1.00 96.25 95 LEU A CA 1
ATOM 678 C C . LEU A 1 95 ? 8.257 -4.793 -6.387 1.00 96.25 95 LEU A C 1
ATOM 680 O O . LEU A 1 95 ? 7.723 -5.263 -7.396 1.00 96.25 95 LEU A O 1
ATOM 684 N N . GLU A 1 96 ? 9.434 -4.181 -6.443 1.00 95.50 96 GLU A N 1
ATOM 685 C CA . GLU A 1 96 ? 10.196 -3.946 -7.666 1.00 95.50 96 GLU A CA 1
ATOM 686 C C . GLU A 1 96 ? 10.534 -5.257 -8.376 1.00 95.50 96 GLU A C 1
ATOM 688 O O . GLU A 1 96 ? 10.339 -5.375 -9.588 1.00 95.50 96 GLU A O 1
ATOM 693 N N . ALA A 1 97 ? 10.974 -6.282 -7.648 1.00 96.31 97 ALA A N 1
ATOM 694 C CA . ALA A 1 97 ? 11.265 -7.588 -8.219 1.00 96.31 97 ALA A CA 1
ATOM 695 C C . ALA A 1 97 ? 10.007 -8.304 -8.732 1.00 96.31 97 ALA A C 1
ATOM 697 O O . ALA A 1 97 ? 10.086 -9.040 -9.723 1.00 96.31 97 ALA A O 1
ATOM 698 N N . GLU A 1 98 ? 8.846 -8.113 -8.100 1.00 96.69 98 GLU A N 1
ATOM 699 C CA . GLU A 1 98 ? 7.575 -8.637 -8.615 1.00 96.69 98 GLU A CA 1
ATOM 700 C C . GLU A 1 98 ? 7.160 -7.933 -9.909 1.00 96.69 98 GLU A C 1
ATOM 702 O O . GLU A 1 98 ? 6.80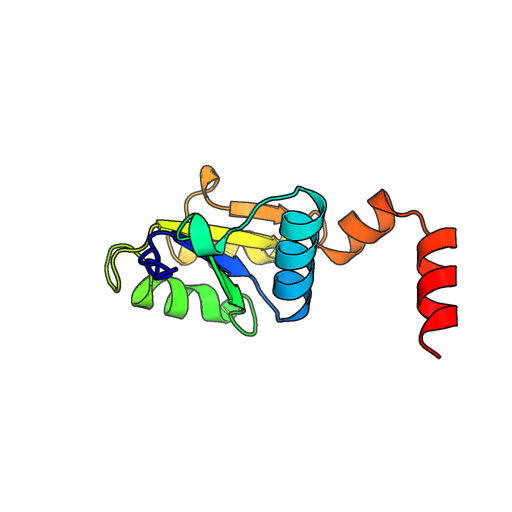2 -8.605 -10.882 1.00 96.69 98 GLU A O 1
ATOM 707 N N . LEU A 1 99 ? 7.289 -6.605 -9.968 1.00 94.94 99 LEU A N 1
ATOM 708 C CA . LEU A 1 99 ? 7.002 -5.819 -11.169 1.00 94.94 99 LEU A CA 1
ATOM 709 C C . LEU A 1 99 ? 7.953 -6.167 -12.318 1.00 94.94 99 LEU A C 1
ATOM 711 O O . LEU A 1 99 ? 7.498 -6.403 -13.438 1.00 94.94 99 LEU A O 1
ATOM 715 N N . LEU A 1 100 ? 9.256 -6.286 -12.048 1.00 95.56 100 LEU A N 1
ATOM 716 C CA . LEU A 1 100 ? 10.250 -6.712 -13.036 1.00 95.56 100 LEU A CA 1
ATOM 717 C C . LEU A 1 100 ? 9.955 -8.115 -13.568 1.00 95.56 100 LEU A C 1
ATOM 719 O O . LEU A 1 100 ? 10.082 -8.362 -14.767 1.00 95.56 100 LEU A O 1
ATOM 723 N N . ARG A 1 101 ? 9.523 -9.038 -12.702 1.00 95.94 101 ARG A N 1
ATOM 724 C CA . ARG A 1 101 ? 9.140 -10.396 -13.109 1.00 95.94 101 ARG A CA 1
ATOM 725 C C . ARG A 1 101 ? 7.878 -10.404 -13.966 1.00 95.94 101 ARG A C 1
ATOM 727 O O . ARG A 1 101 ? 7.802 -11.185 -14.910 1.00 95.94 101 ARG A O 1
ATOM 734 N N . ALA A 1 102 ? 6.902 -9.560 -13.639 1.00 94.88 102 ALA A N 1
ATOM 735 C CA . ALA A 1 102 ? 5.657 -9.446 -14.388 1.00 94.88 102 ALA A CA 1
ATOM 736 C C . ALA A 1 102 ? 5.866 -8.794 -15.765 1.00 94.88 102 ALA A C 1
ATOM 738 O O . ALA A 1 102 ? 5.303 -9.252 -16.759 1.00 94.88 102 ALA A O 1
ATOM 739 N N . LEU A 1 103 ? 6.681 -7.739 -15.829 1.00 94.94 103 LEU A N 1
ATOM 740 C CA . LEU A 1 103 ? 6.933 -6.976 -17.051 1.00 94.94 103 LEU A CA 1
ATOM 741 C C . LEU A 1 103 ? 7.966 -7.649 -17.970 1.00 94.94 103 LEU A C 1
ATOM 743 O O . LEU A 1 103 ? 7.826 -7.607 -19.195 1.00 94.94 103 LEU A O 1
ATOM 747 N N . GLY A 1 104 ? 8.981 -8.280 -17.377 1.00 96.44 104 GLY A N 1
ATOM 748 C CA . GLY A 1 104 ? 10.155 -8.826 -18.051 1.00 96.44 104 GLY A CA 1
ATOM 749 C C . GLY A 1 104 ? 11.263 -7.785 -18.255 1.00 96.44 104 GLY A C 1
ATOM 750 O O . GLY A 1 104 ? 10.995 -6.621 -18.553 1.00 96.44 104 GLY A O 1
ATOM 751 N N . ILE A 1 105 ? 12.522 -8.231 -18.145 1.00 94.44 105 ILE A N 1
ATOM 752 C CA . ILE A 1 105 ? 13.717 -7.364 -18.148 1.00 94.44 105 ILE A CA 1
ATOM 753 C C . ILE A 1 105 ? 13.793 -6.463 -19.385 1.00 94.44 105 ILE A C 1
ATOM 755 O O . ILE A 1 105 ? 13.889 -5.255 -19.231 1.00 94.44 105 ILE A O 1
ATOM 759 N N . GLY A 1 106 ? 13.647 -7.007 -20.598 1.00 95.81 106 GLY A N 1
ATOM 760 C CA . GLY A 1 106 ? 13.795 -6.194 -21.815 1.00 95.81 106 GLY A CA 1
ATOM 761 C C . GLY A 1 106 ? 12.751 -5.078 -21.955 1.00 95.81 106 GLY A C 1
ATOM 762 O O . GLY A 1 106 ? 13.028 -4.034 -22.535 1.00 95.81 106 GLY A O 1
ATOM 763 N N . ARG A 1 107 ? 11.545 -5.262 -21.401 1.00 95.38 107 ARG A N 1
ATOM 764 C CA . ARG A 1 107 ? 10.534 -4.194 -21.356 1.00 95.38 107 ARG A CA 1
ATOM 765 C C . ARG A 1 107 ? 10.822 -3.185 -20.252 1.00 95.38 107 ARG A C 1
ATOM 767 O O . ARG A 1 107 ? 10.558 -2.008 -20.452 1.00 95.38 107 ARG A O 1
ATOM 774 N N . ALA A 1 108 ? 11.349 -3.636 -19.117 1.00 94.12 108 ALA A N 1
ATOM 775 C CA . ALA A 1 108 ? 11.773 -2.742 -18.048 1.00 94.12 108 ALA A CA 1
ATOM 776 C C . ALA A 1 108 ? 12.924 -1.830 -18.504 1.00 94.12 108 ALA A C 1
ATOM 778 O O . ALA A 1 108 ? 12.854 -0.625 -18.296 1.00 94.12 108 ALA A O 1
ATOM 779 N N . GLU A 1 109 ? 13.925 -2.377 -19.199 1.00 95.00 109 GLU A N 1
ATOM 780 C CA . GLU A 1 109 ? 15.024 -1.605 -19.796 1.00 95.00 109 GLU A CA 1
ATOM 781 C C . GLU A 1 109 ? 14.500 -0.554 -20.781 1.00 95.00 109 GLU A C 1
ATOM 783 O O . GLU A 1 109 ? 14.840 0.617 -20.655 1.00 95.00 109 GLU A O 1
ATOM 788 N N . ALA A 1 110 ? 13.583 -0.932 -21.680 1.00 94.94 110 ALA A N 1
ATOM 789 C CA . ALA A 1 110 ? 12.986 0.006 -22.633 1.00 94.94 110 ALA A CA 1
ATOM 790 C C . ALA A 1 110 ? 12.205 1.156 -21.963 1.00 94.94 110 ALA A C 1
ATOM 792 O O . ALA A 1 110 ? 12.180 2.266 -22.489 1.00 94.94 110 ALA A O 1
ATOM 793 N N . VAL A 1 111 ? 11.558 0.908 -20.816 1.00 92.06 111 VAL A N 1
ATOM 794 C CA . VAL A 1 111 ? 10.910 1.969 -20.024 1.00 92.06 111 VAL A CA 1
ATOM 795 C C . VAL A 1 111 ? 11.963 2.908 -19.440 1.00 92.06 111 VAL A C 1
ATOM 797 O O . VAL A 1 111 ? 11.830 4.117 -19.579 1.00 92.06 111 VAL A O 1
ATOM 800 N N . LEU A 1 112 ? 13.024 2.364 -18.836 1.00 90.88 112 LEU A N 1
ATOM 801 C CA . LEU A 1 112 ? 14.095 3.161 -18.232 1.00 90.88 112 LEU A CA 1
ATOM 802 C C . LEU A 1 112 ? 14.843 4.018 -19.264 1.00 90.88 112 LEU A C 1
ATOM 804 O O . LEU A 1 112 ? 15.160 5.167 -18.981 1.00 90.88 112 LEU A O 1
ATOM 808 N N . GLU A 1 113 ? 15.085 3.493 -20.467 1.00 93.69 113 GLU A N 1
ATOM 809 C CA . GLU A 1 113 ? 15.682 4.250 -21.577 1.00 93.69 113 GLU A CA 1
ATOM 810 C C . GLU A 1 113 ? 14.792 5.410 -22.054 1.00 93.69 113 GLU A C 1
ATOM 812 O O . GLU A 1 113 ? 15.299 6.411 -22.557 1.00 93.69 113 GLU A O 1
ATOM 817 N N . GLY A 1 114 ? 13.471 5.287 -21.896 1.00 90.12 114 GLY A N 1
ATOM 818 C CA . GLY A 1 114 ? 12.500 6.322 -22.254 1.00 90.12 114 GLY A CA 1
ATOM 819 C C . GLY A 1 114 ? 12.375 7.466 -21.242 1.00 90.12 114 GLY A C 1
ATOM 820 O O . GLY A 1 114 ? 11.855 8.518 -21.603 1.00 90.12 114 GLY A O 1
ATOM 821 N N . GLU A 1 115 ? 12.859 7.283 -20.010 1.00 83.56 115 GLU A N 1
ATOM 822 C CA . GLU A 1 115 ? 12.808 8.264 -18.909 1.00 83.56 115 GLU A CA 1
ATOM 823 C C . GLU A 1 115 ? 14.103 9.103 -18.785 1.00 83.56 115 GLU A C 1
ATOM 825 O O . GLU A 1 115 ? 14.327 9.746 -17.758 1.00 83.56 115 GLU A O 1
ATOM 830 N N . GLY A 1 116 ? 14.968 9.060 -19.812 1.00 54.03 116 GLY A N 1
ATOM 831 C CA . GLY A 1 116 ? 16.267 9.749 -19.868 1.00 54.03 116 GLY A CA 1
ATOM 832 C C . GLY A 1 116 ? 16.224 11.266 -19.698 1.00 54.03 116 GLY A C 1
ATOM 833 O O . GLY A 1 116 ? 15.316 11.918 -20.263 1.00 54.03 116 GLY A O 1
#

Foldseek 3Di:
DDPPFPAAQAEEEEADPVVQVVVVVVCVVVVHDCRSVNYYYDHQPGLLSLLVCCCCVDCNHVNHHYAYEEAPVRVVSNVVSPDDPVRYDYDVRHPVVVVCVVCDDVSVVVVVVVVD